Protein AF-A0A2W5B4W7-F1 (afdb_monomer)

pLDDT: mean 87.84, std 12.19, range [43.84, 98.19]

Structure (mmCIF, N/CA/C/O backbone):
data_AF-A0A2W5B4W7-F1
#
_entry.id   AF-A0A2W5B4W7-F1
#
loop_
_atom_site.group_PDB
_atom_site.id
_atom_site.type_symbol
_atom_site.label_atom_id
_atom_site.label_alt_id
_atom_site.label_comp_id
_atom_site.label_asym_id
_atom_site.label_entity_id
_atom_site.label_seq_id
_atom_site.pdbx_PDB_ins_code
_atom_site.Cartn_x
_atom_site.Cartn_y
_atom_site.Cartn_z
_atom_site.occupancy
_atom_site.B_iso_or_equiv
_atom_site.auth_seq_id
_atom_site.auth_comp_id
_atom_site.auth_asym_id
_atom_site.auth_atom_id
_atom_site.pdbx_PDB_model_num
ATOM 1 N N . MET A 1 1 ? 15.590 8.931 -1.179 1.00 51.84 1 MET A N 1
ATOM 2 C CA . MET A 1 1 ? 14.813 7.724 -1.519 1.00 51.84 1 MET A CA 1
ATOM 3 C C . MET A 1 1 ? 14.895 6.826 -0.304 1.00 51.84 1 MET A C 1
ATOM 5 O O . MET A 1 1 ? 16.018 6.650 0.158 1.00 51.84 1 MET A O 1
ATOM 9 N N . PRO A 1 2 ? 13.775 6.338 0.252 1.00 62.00 2 PRO A N 1
ATOM 10 C CA . PRO A 1 2 ? 13.823 5.412 1.377 1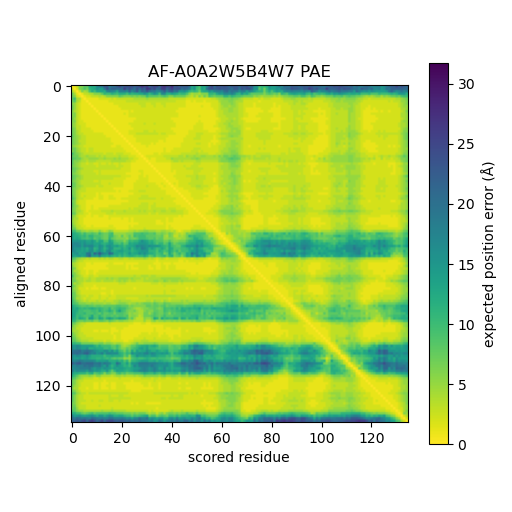.00 62.00 2 PRO A CA 1
ATOM 11 C C . PRO A 1 2 ? 14.744 4.245 1.004 1.00 62.00 2 PRO A C 1
ATOM 13 O O . PRO A 1 2 ? 14.653 3.715 -0.107 1.00 62.00 2 PRO A O 1
ATOM 16 N N . GLU A 1 3 ? 15.708 3.923 1.864 1.00 75.81 3 GLU A N 1
ATOM 17 C CA . GLU A 1 3 ? 16.672 2.860 1.572 1.00 75.81 3 GLU A CA 1
ATOM 18 C C . GLU A 1 3 ? 15.925 1.513 1.481 1.00 75.81 3 GLU A C 1
ATOM 20 O O . GLU A 1 3 ? 14.807 1.385 1.987 1.00 75.81 3 GLU A O 1
ATOM 25 N N . GLY A 1 4 ? 16.508 0.490 0.841 1.00 76.50 4 GLY A N 1
ATOM 26 C CA . GLY A 1 4 ? 15.826 -0.803 0.638 1.00 76.50 4 GLY A CA 1
ATOM 27 C C . GLY A 1 4 ? 15.258 -1.393 1.938 1.00 76.50 4 GLY A C 1
ATOM 28 O O . GLY A 1 4 ? 14.129 -1.877 1.964 1.00 76.50 4 GLY A O 1
ATOM 29 N N . HIS A 1 5 ? 15.968 -1.221 3.059 1.00 87.31 5 HIS A N 1
ATOM 30 C CA . HIS A 1 5 ? 15.510 -1.651 4.385 1.00 87.31 5 HIS A CA 1
ATOM 31 C C . HIS A 1 5 ? 14.145 -1.062 4.810 1.00 87.31 5 HIS A C 1
ATOM 33 O O . HIS A 1 5 ? 13.400 -1.714 5.538 1.00 87.31 5 HIS A O 1
ATOM 39 N N . VAL A 1 6 ? 13.769 0.131 4.327 1.00 91.94 6 VAL A N 1
ATOM 40 C CA . VAL A 1 6 ? 12.495 0.785 4.638 1.00 91.94 6 VAL A CA 1
ATOM 41 C C . VAL A 1 6 ? 11.374 0.034 3.947 1.00 91.94 6 VAL A C 1
ATOM 43 O O . VAL A 1 6 ? 10.352 -0.226 4.569 1.00 91.94 6 VAL A O 1
ATOM 46 N N . ILE A 1 7 ? 11.572 -0.346 2.684 1.00 95.50 7 ILE A N 1
ATOM 47 C CA . ILE A 1 7 ? 10.576 -1.083 1.905 1.00 95.50 7 ILE A CA 1
ATOM 48 C C . ILE A 1 7 ? 10.350 -2.473 2.503 1.00 95.50 7 ILE A C 1
ATOM 50 O O . ILE A 1 7 ? 9.206 -2.872 2.698 1.00 95.50 7 ILE A O 1
ATOM 54 N N . HIS A 1 8 ? 11.421 -3.168 2.892 1.00 96.12 8 HIS A N 1
ATOM 55 C CA . HIS A 1 8 ? 11.311 -4.451 3.592 1.00 96.12 8 HIS A CA 1
ATOM 56 C C . HIS A 1 8 ? 10.595 -4.322 4.944 1.00 96.12 8 HIS A C 1
ATOM 58 O O . HIS A 1 8 ? 9.733 -5.141 5.262 1.00 96.12 8 HIS A O 1
ATOM 64 N N . ARG A 1 9 ? 10.890 -3.271 5.722 1.00 96.00 9 ARG A N 1
ATOM 65 C CA . ARG A 1 9 ? 10.181 -2.994 6.979 1.00 96.00 9 ARG A CA 1
ATOM 66 C C . ARG A 1 9 ? 8.700 -2.694 6.744 1.00 96.00 9 ARG A C 1
ATOM 68 O O . ARG A 1 9 ? 7.870 -3.210 7.482 1.00 96.00 9 ARG A O 1
ATOM 75 N N . LEU A 1 10 ? 8.371 -1.903 5.723 1.00 97.38 10 LEU A N 1
ATOM 76 C CA . LEU A 1 10 ? 6.986 -1.610 5.349 1.00 97.38 10 LEU A CA 1
ATOM 77 C C . LEU A 1 10 ? 6.242 -2.884 4.948 1.00 97.38 10 LEU A C 1
ATOM 79 O O . LEU A 1 10 ? 5.149 -3.113 5.448 1.00 97.38 10 LEU A O 1
ATOM 83 N N . ALA A 1 11 ? 6.842 -3.748 4.125 1.00 98.19 11 ALA A N 1
ATOM 84 C CA . ALA A 1 11 ? 6.242 -5.033 3.771 1.00 98.19 11 ALA A CA 1
ATOM 85 C C . ALA A 1 11 ? 5.959 -5.890 5.017 1.00 98.19 11 ALA A C 1
ATOM 87 O O . ALA A 1 11 ? 4.865 -6.427 5.166 1.00 98.19 11 ALA A O 1
ATOM 88 N N . ALA A 1 12 ? 6.907 -5.978 5.957 1.00 98.00 12 ALA A N 1
ATOM 89 C CA . ALA A 1 12 ? 6.704 -6.708 7.209 1.00 98.00 12 ALA A CA 1
ATOM 90 C C . ALA A 1 12 ? 5.564 -6.114 8.057 1.00 98.00 12 ALA A C 1
ATOM 92 O O . ALA A 1 12 ? 4.704 -6.857 8.524 1.00 98.00 12 ALA A O 1
ATOM 93 N N . GLN A 1 13 ? 5.520 -4.787 8.210 1.00 97.62 13 GLN A N 1
ATOM 94 C CA . GLN A 1 13 ? 4.459 -4.101 8.954 1.00 97.62 13 GLN A CA 1
ATOM 95 C C . GLN A 1 13 ? 3.087 -4.296 8.306 1.00 97.62 13 GLN A C 1
ATOM 97 O O . GLN A 1 13 ? 2.121 -4.583 9.005 1.00 97.62 13 GLN A O 1
ATOM 102 N N . LEU A 1 14 ? 2.999 -4.192 6.979 1.00 98.06 14 LEU A N 1
ATOM 103 C CA . LEU A 1 14 ? 1.752 -4.410 6.252 1.00 98.06 14 LEU A CA 1
ATOM 104 C C . LEU A 1 14 ? 1.266 -5.852 6.392 1.00 98.06 14 LEU A C 1
ATOM 106 O O . LEU A 1 14 ? 0.083 -6.065 6.627 1.00 98.06 14 LEU A O 1
ATOM 110 N N . ASN A 1 15 ? 2.166 -6.837 6.338 1.00 97.75 15 ASN A N 1
ATOM 111 C CA . ASN A 1 15 ? 1.793 -8.226 6.601 1.00 97.75 15 ASN A CA 1
ATOM 112 C C . ASN A 1 15 ? 1.241 -8.406 8.018 1.00 97.75 15 ASN A C 1
ATOM 114 O O . ASN A 1 15 ? 0.183 -8.995 8.191 1.00 97.75 15 ASN A O 1
ATOM 118 N N . GLN A 1 16 ? 1.917 -7.862 9.033 1.00 96.31 16 GLN A N 1
ATOM 119 C CA . GLN A 1 16 ? 1.449 -7.962 10.418 1.00 96.31 16 GLN A CA 1
ATOM 120 C C . GLN A 1 16 ? 0.093 -7.281 10.640 1.00 96.31 16 GLN A C 1
ATOM 122 O O . GLN A 1 16 ? -0.695 -7.726 11.473 1.00 96.31 16 GLN A O 1
ATOM 127 N N . LEU A 1 17 ? -0.161 -6.179 9.934 1.00 94.81 17 LEU A N 1
ATOM 128 C CA . LEU A 1 17 ? -1.303 -5.310 10.189 1.00 94.81 17 LEU A CA 1
ATOM 129 C C . LEU A 1 17 ? -2.453 -5.473 9.204 1.00 94.81 17 LEU A C 1
ATOM 131 O O . LEU A 1 17 ? -3.526 -4.962 9.499 1.00 94.81 17 LEU A O 1
ATOM 135 N N . PHE A 1 18 ? -2.295 -6.148 8.077 1.00 94.69 18 PHE A N 1
ATOM 136 C CA . PHE A 1 18 ? -3.354 -6.215 7.070 1.00 94.69 18 PHE A CA 1
ATOM 137 C C . PHE A 1 18 ? -3.477 -7.575 6.385 1.00 94.69 18 PHE A C 1
ATOM 139 O O . PHE A 1 18 ? -4.548 -7.849 5.852 1.00 94.69 18 PHE A O 1
ATOM 146 N N . ALA A 1 19 ? -2.448 -8.435 6.402 1.00 93.94 19 ALA A N 1
ATOM 147 C CA . ALA A 1 19 ? -2.551 -9.723 5.718 1.00 93.94 19 ALA A CA 1
ATOM 148 C C . ALA A 1 19 ? -3.640 -10.607 6.348 1.00 93.94 19 ALA A C 1
ATOM 150 O O . ALA A 1 19 ? -3.785 -10.654 7.571 1.00 93.94 19 ALA A O 1
ATOM 151 N N . GLY A 1 20 ? -4.408 -11.298 5.506 1.00 90.75 20 GLY A N 1
ATOM 152 C CA . GLY A 1 20 ? -5.540 -12.127 5.918 1.00 90.75 20 GLY A CA 1
ATOM 153 C C . GLY A 1 20 ? -6.816 -11.347 6.258 1.00 90.75 20 GLY A C 1
ATOM 154 O O . GLY A 1 20 ? -7.780 -11.944 6.735 1.00 90.75 20 GLY A O 1
ATOM 155 N N . HIS A 1 21 ? -6.847 -10.028 6.039 1.00 90.81 21 HIS A N 1
ATOM 156 C CA . HIS A 1 21 ? -8.019 -9.187 6.288 1.00 90.81 21 HIS A CA 1
ATOM 157 C C . HIS A 1 21 ? -8.549 -8.553 5.000 1.00 90.81 21 HIS A C 1
ATOM 159 O O . HIS A 1 21 ? -7.766 -8.144 4.142 1.00 90.81 21 HIS A O 1
ATOM 165 N N . ALA A 1 22 ? -9.878 -8.438 4.900 1.00 91.44 22 ALA A N 1
ATOM 166 C CA . ALA A 1 22 ? -10.537 -7.640 3.871 1.00 91.44 22 ALA A CA 1
ATOM 167 C C . ALA A 1 22 ? -10.249 -6.152 4.104 1.00 91.44 22 ALA A C 1
ATOM 169 O O . ALA A 1 22 ? -10.311 -5.668 5.243 1.00 91.44 22 ALA A O 1
ATOM 170 N N . LEU A 1 23 ? -9.914 -5.427 3.037 1.00 93.06 23 LEU A N 1
ATOM 171 C CA . LEU A 1 23 ? -9.540 -4.018 3.122 1.00 93.06 23 LEU A CA 1
ATOM 172 C C . LEU A 1 23 ? -10.511 -3.120 2.358 1.00 93.06 23 LEU A C 1
ATOM 174 O O . LEU A 1 23 ? -10.965 -3.433 1.257 1.00 93.06 23 LEU A O 1
ATOM 178 N N . ARG A 1 24 ? -10.750 -1.929 2.908 1.00 93.38 24 ARG A N 1
ATOM 179 C CA . ARG A 1 24 ? -11.157 -0.785 2.098 1.00 93.38 24 ARG A CA 1
ATOM 180 C C . ARG A 1 24 ? -9.927 -0.277 1.365 1.00 93.38 24 ARG A C 1
ATOM 182 O O . ARG A 1 24 ? -8.903 -0.006 1.994 1.00 93.38 24 ARG A O 1
ATOM 189 N N . VAL A 1 25 ? -10.052 -0.085 0.058 1.00 95.06 25 VAL A N 1
ATOM 190 C CA . VAL A 1 25 ? -8.995 0.477 -0.781 1.00 95.06 25 VAL A CA 1
ATOM 191 C C . VAL A 1 25 ? -9.546 1.722 -1.458 1.00 95.06 25 VAL A C 1
ATOM 193 O O . VAL A 1 25 ? -10.586 1.690 -2.104 1.00 95.06 25 VAL A O 1
ATOM 196 N N . SER A 1 26 ? -8.886 2.865 -1.295 1.00 95.31 26 SER A N 1
ATOM 197 C CA . SER A 1 26 ? -9.358 4.113 -1.908 1.00 95.31 26 SER A CA 1
ATOM 198 C C . SER A 1 26 ? -8.215 5.000 -2.386 1.00 95.31 26 SER A C 1
ATOM 200 O O . SER A 1 26 ? -7.074 4.883 -1.939 1.00 95.31 26 SER A O 1
ATOM 202 N N . SER A 1 27 ? -8.524 5.922 -3.300 1.00 96.44 27 SER A N 1
ATOM 203 C CA . SER A 1 27 ? -7.596 6.953 -3.767 1.00 96.44 27 SER A CA 1
ATOM 204 C C . SER A 1 27 ? -8.220 8.338 -3.586 1.00 96.44 27 SER A C 1
ATOM 206 O O . SER A 1 27 ? -8.847 8.848 -4.514 1.00 96.44 27 SER A O 1
ATOM 208 N N . PRO A 1 28 ? -8.064 8.981 -2.413 1.00 94.50 28 PRO A N 1
ATOM 209 C CA . PRO A 1 28 ? -8.655 10.299 -2.155 1.00 94.50 28 PRO A CA 1
ATOM 210 C C . PRO A 1 28 ? -8.206 11.392 -3.139 1.00 94.50 28 PRO A C 1
ATOM 212 O O . PRO A 1 28 ? -8.966 12.301 -3.455 1.00 94.50 28 PRO A O 1
ATOM 215 N N . GLN A 1 29 ? -6.980 11.305 -3.668 1.00 94.56 29 GLN A N 1
ATOM 216 C CA . GLN A 1 29 ? -6.489 12.203 -4.722 1.00 94.56 29 GLN A CA 1
ATOM 217 C C . GLN A 1 29 ? -7.101 11.906 -6.109 1.00 94.56 29 GLN A C 1
ATOM 219 O O . GLN A 1 29 ? -6.913 12.686 -7.041 1.00 94.56 29 GLN A O 1
ATOM 224 N N . GLY A 1 30 ? -7.774 10.769 -6.286 1.00 93.62 30 GLY A N 1
ATOM 225 C CA . GLY A 1 30 ? -8.444 10.375 -7.527 1.00 93.62 30 GLY A CA 1
ATOM 226 C C . GLY A 1 30 ? -7.550 9.706 -8.577 1.00 93.62 30 GLY A C 1
ATOM 227 O O . GLY A 1 30 ? -8.052 9.182 -9.560 1.00 93.62 30 GLY A O 1
ATOM 228 N N . ARG A 1 31 ? -6.224 9.690 -8.394 1.00 94.56 31 ARG A N 1
ATOM 229 C CA . ARG A 1 31 ? -5.261 9.208 -9.410 1.00 94.56 31 ARG A CA 1
ATOM 230 C C . ARG A 1 31 ? -5.083 7.684 -9.478 1.00 94.56 31 ARG A C 1
ATOM 232 O O . ARG A 1 31 ? -4.231 7.228 -10.231 1.00 94.56 31 ARG A O 1
ATOM 239 N N . PHE A 1 32 ? -5.787 6.948 -8.630 1.00 96.62 32 PHE A N 1
ATOM 240 C CA . PHE A 1 32 ? -5.805 5.484 -8.569 1.00 96.62 32 PHE A CA 1
ATOM 241 C C . PHE A 1 32 ? -7.203 5.006 -8.123 1.00 96.62 32 PHE A C 1
ATOM 243 O O . PHE A 1 32 ? -7.338 4.074 -7.338 1.00 96.62 32 PHE A O 1
ATOM 250 N N . ALA A 1 33 ? -8.247 5.784 -8.439 1.00 95.38 33 ALA A N 1
ATOM 251 C CA . ALA A 1 33 ? -9.576 5.597 -7.854 1.00 95.38 33 ALA A CA 1
ATOM 252 C C . ALA A 1 33 ? -10.339 4.424 -8.473 1.00 95.38 33 ALA A C 1
ATOM 254 O O . ALA A 1 33 ? -11.072 3.749 -7.757 1.00 95.38 33 ALA A O 1
ATOM 255 N N . GLU A 1 34 ? -10.154 4.185 -9.770 1.00 94.50 34 GLU A N 1
ATOM 256 C CA . GLU A 1 34 ? -10.783 3.075 -10.487 1.00 94.50 34 GLU A CA 1
ATOM 257 C C . GLU A 1 34 ? -10.225 1.738 -9.991 1.00 94.50 34 GLU A C 1
ATOM 259 O O . GLU A 1 34 ? -10.972 0.876 -9.531 1.00 94.50 34 GLU A O 1
ATOM 264 N N . GLU A 1 35 ? -8.899 1.625 -9.956 1.00 94.88 35 GLU A N 1
ATOM 265 C CA . GLU A 1 35 ? -8.183 0.443 -9.484 1.00 94.88 35 GLU A CA 1
ATOM 266 C C . GLU A 1 35 ? -8.450 0.179 -7.998 1.00 94.88 35 GLU A C 1
ATOM 268 O O . GLU A 1 35 ? -8.681 -0.955 -7.590 1.00 94.88 35 GLU A O 1
ATOM 273 N N . ALA A 1 36 ? -8.470 1.232 -7.174 1.00 94.75 36 ALA A N 1
ATOM 274 C CA . ALA A 1 36 ? -8.826 1.110 -5.764 1.00 94.75 36 ALA A CA 1
ATOM 275 C C . ALA A 1 36 ? -10.280 0.654 -5.559 1.00 94.75 36 ALA A C 1
ATOM 277 O O . ALA A 1 36 ? -10.560 -0.119 -4.642 1.00 94.75 36 ALA A O 1
ATOM 278 N N . GLY A 1 37 ? -11.201 1.114 -6.410 1.00 92.56 37 GLY A N 1
ATOM 279 C CA . GLY A 1 37 ? -12.598 0.688 -6.388 1.00 92.56 37 GLY A CA 1
ATOM 280 C C . GLY A 1 37 ? -12.748 -0.808 -6.655 1.00 92.56 37 GLY A C 1
ATOM 281 O O . GLY A 1 37 ? -13.506 -1.466 -5.948 1.00 92.56 37 GLY A O 1
ATOM 282 N N . ALA A 1 38 ? -11.980 -1.347 -7.606 1.00 91.31 38 ALA A N 1
ATOM 283 C CA . ALA A 1 38 ? -11.977 -2.774 -7.932 1.00 91.31 38 ALA A CA 1
ATOM 284 C C . ALA A 1 38 ? -11.439 -3.664 -6.795 1.00 91.31 38 ALA A C 1
ATOM 286 O O . ALA A 1 38 ? -11.846 -4.814 -6.688 1.00 91.31 38 ALA A O 1
ATOM 287 N N . LEU A 1 39 ? -10.559 -3.128 -5.943 1.00 92.25 39 LEU A N 1
ATOM 288 C CA . LEU A 1 39 ? -9.915 -3.857 -4.843 1.00 92.25 39 LEU A CA 1
ATOM 289 C C . LEU A 1 39 ? -10.632 -3.750 -3.493 1.00 92.25 39 LEU A C 1
ATOM 291 O O . LEU A 1 39 ? -10.250 -4.416 -2.532 1.00 92.25 39 LEU A O 1
ATOM 295 N N . THR A 1 40 ? -11.628 -2.873 -3.357 1.00 92.31 40 THR A N 1
ATOM 296 C CA . THR A 1 40 ? -12.352 -2.749 -2.086 1.00 92.31 40 THR A CA 1
ATOM 297 C C . THR A 1 40 ? -13.120 -4.034 -1.785 1.00 92.31 40 THR A C 1
ATOM 299 O O . THR A 1 40 ? -13.946 -4.465 -2.584 1.00 92.31 40 THR A O 1
ATOM 302 N N . GLY A 1 41 ? -12.890 -4.607 -0.601 1.00 89.94 41 GLY A N 1
ATOM 303 C CA . GLY A 1 41 ? -13.464 -5.893 -0.194 1.00 89.94 41 GLY A CA 1
ATOM 304 C C . GLY A 1 41 ? -12.541 -7.086 -0.430 1.00 89.94 41 GLY A C 1
ATOM 305 O O . GLY A 1 41 ? -12.756 -8.130 0.187 1.00 89.94 41 GLY A O 1
ATOM 306 N N . ASP A 1 42 ? -11.491 -6.933 -1.241 1.00 91.75 42 ASP A N 1
ATOM 307 C CA . ASP A 1 42 ? -10.486 -7.977 -1.406 1.00 91.75 42 ASP A CA 1
ATOM 308 C C . ASP A 1 42 ? -9.607 -8.094 -0.156 1.00 91.75 42 ASP A C 1
ATOM 310 O O . ASP A 1 42 ? -9.400 -7.144 0.615 1.00 91.75 42 ASP A O 1
ATOM 314 N N . MET A 1 43 ? -9.086 -9.299 0.051 1.00 91.69 43 MET A N 1
ATOM 315 C CA . MET A 1 43 ? -8.186 -9.614 1.147 1.00 91.69 43 MET A CA 1
ATOM 316 C C . MET A 1 43 ? -6.753 -9.313 0.730 1.00 91.69 43 MET A C 1
ATOM 318 O O . MET A 1 43 ? -6.326 -9.708 -0.352 1.00 91.69 43 MET A O 1
ATOM 322 N N . LEU A 1 44 ? -5.979 -8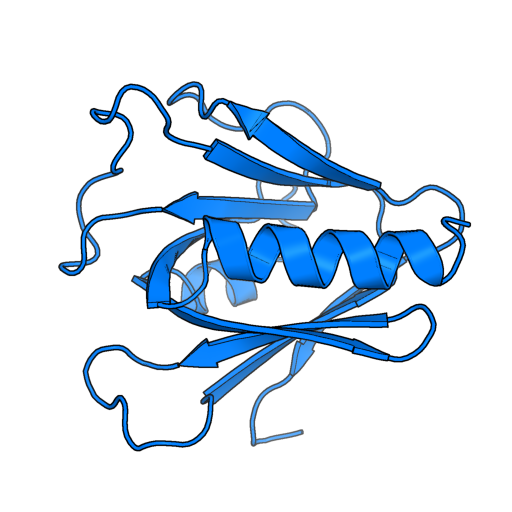.655 1.594 1.00 94.00 44 LEU A N 1
ATOM 323 C CA . LEU A 1 44 ? -4.535 -8.617 1.384 1.00 94.00 44 LEU A CA 1
ATOM 324 C C . LEU A 1 44 ? -3.960 -9.999 1.712 1.00 94.00 44 LEU A C 1
ATOM 326 O O . LEU A 1 44 ? -3.955 -10.403 2.873 1.00 94.00 44 LEU A O 1
ATOM 330 N N . ASP A 1 45 ? -3.424 -10.699 0.720 1.00 93.31 45 ASP A N 1
ATOM 331 C CA . ASP A 1 45 ? -2.779 -11.997 0.927 1.00 93.31 45 ASP A CA 1
ATOM 332 C C . ASP A 1 45 ? -1.381 -11.805 1.511 1.00 93.31 45 ASP A C 1
ATOM 334 O O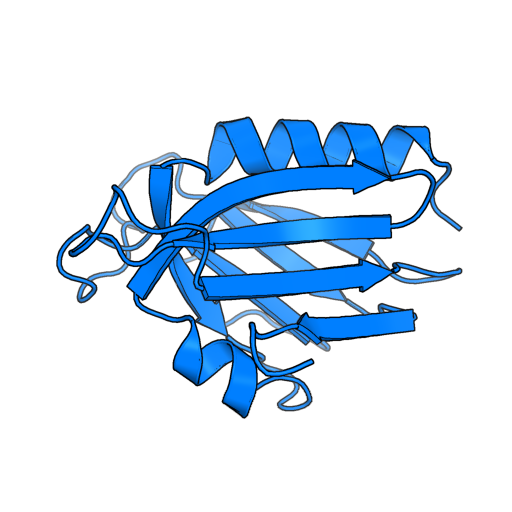 . ASP A 1 45 ? -0.987 -12.445 2.490 1.00 93.31 45 ASP A O 1
ATOM 338 N N . ARG A 1 46 ? -0.604 -10.912 0.885 1.00 94.69 46 ARG A N 1
ATOM 339 C CA . ARG A 1 46 ? 0.789 -10.667 1.254 1.00 94.69 46 ARG A CA 1
ATOM 340 C C . ARG A 1 46 ? 1.296 -9.325 0.741 1.00 94.69 46 ARG A C 1
ATOM 342 O O . ARG A 1 46 ? 0.988 -8.906 -0.370 1.00 94.69 46 ARG A O 1
ATOM 349 N N . ALA A 1 47 ? 2.167 -8.702 1.525 1.00 97.94 47 ALA A N 1
ATOM 350 C CA . ALA A 1 47 ? 3.042 -7.620 1.100 1.00 97.94 47 ALA A CA 1
ATOM 351 C C . ALA A 1 47 ? 4.484 -8.125 0.924 1.00 97.94 47 ALA A C 1
ATOM 353 O O . ALA A 1 47 ? 5.047 -8.760 1.821 1.00 97.94 47 ALA A O 1
ATOM 354 N N . GLU A 1 48 ? 5.116 -7.816 -0.203 1.00 97.44 48 GLU A N 1
ATOM 355 C CA . GLU A 1 48 ? 6.472 -8.261 -0.528 1.00 97.44 48 GLU A CA 1
ATOM 356 C C . GLU A 1 48 ? 7.359 -7.103 -0.973 1.00 97.44 48 GLU A C 1
ATOM 358 O O . GLU A 1 48 ? 6.935 -6.186 -1.674 1.00 97.44 48 GLU A O 1
ATOM 363 N N . ALA A 1 49 ? 8.623 -7.159 -0.566 1.00 97.38 49 ALA A N 1
ATOM 364 C CA . ALA A 1 49 ? 9.633 -6.179 -0.924 1.00 97.38 49 ALA A CA 1
ATOM 365 C C . ALA A 1 49 ? 10.685 -6.819 -1.828 1.00 97.38 49 ALA A C 1
ATOM 367 O O . ALA A 1 49 ? 11.315 -7.807 -1.450 1.00 97.38 49 ALA A O 1
ATOM 368 N N . TRP A 1 50 ? 10.912 -6.206 -2.987 1.00 96.06 50 TRP A N 1
ATOM 369 C CA . TRP A 1 50 ? 11.965 -6.587 -3.923 1.00 96.06 50 TRP A CA 1
ATOM 370 C C . TRP A 1 50 ? 12.836 -5.366 -4.213 1.00 96.06 50 TRP A C 1
ATOM 372 O O . TRP A 1 50 ? 12.497 -4.488 -5.013 1.00 96.06 50 TRP A O 1
ATOM 382 N N . GLY A 1 51 ? 13.960 -5.269 -3.502 1.00 93.88 51 GLY A N 1
ATOM 383 C CA . GLY A 1 51 ? 14.849 -4.113 -3.570 1.00 93.88 51 GLY A CA 1
ATOM 384 C C . GLY A 1 51 ? 14.154 -2.839 -3.086 1.00 93.88 51 GLY A C 1
ATOM 385 O O . GLY A 1 51 ? 13.981 -2.632 -1.889 1.00 93.88 51 GLY A O 1
ATOM 386 N N . LYS A 1 52 ? 13.780 -1.959 -4.021 1.00 93.75 52 LYS A N 1
ATOM 387 C CA . LYS A 1 52 ? 13.114 -0.674 -3.726 1.00 93.75 52 LYS A CA 1
ATOM 388 C C . LYS A 1 52 ? 11.629 -0.657 -4.098 1.00 93.75 52 LYS A C 1
ATOM 390 O O . LYS A 1 52 ? 11.002 0.402 -4.081 1.00 93.75 52 LYS A O 1
ATOM 395 N N . HIS A 1 53 ? 11.090 -1.815 -4.457 1.00 96.25 53 HIS A N 1
ATOM 396 C CA . HIS A 1 53 ? 9.711 -1.989 -4.880 1.00 96.25 53 HIS A CA 1
ATOM 397 C C . HIS A 1 53 ? 8.927 -2.743 -3.816 1.00 96.25 53 HIS A C 1
ATOM 399 O O . HIS A 1 53 ? 9.425 -3.712 -3.243 1.00 96.25 53 HIS A O 1
ATOM 405 N N . LEU A 1 54 ? 7.710 -2.275 -3.569 1.00 98.00 54 LEU A N 1
ATOM 406 C CA . LEU A 1 54 ? 6.738 -2.892 -2.682 1.00 98.00 54 LEU A CA 1
ATOM 407 C C . LEU A 1 54 ? 5.591 -3.434 -3.535 1.00 98.00 54 LEU A C 1
ATOM 409 O O . LEU A 1 54 ? 5.088 -2.723 -4.404 1.00 98.00 54 LEU A O 1
ATOM 413 N N . PHE A 1 55 ? 5.187 -4.668 -3.279 1.00 97.75 55 PHE A N 1
ATOM 414 C CA . PHE A 1 55 ? 4.087 -5.343 -3.953 1.00 97.75 55 PHE A CA 1
ATOM 415 C C . PHE A 1 55 ? 3.054 -5.752 -2.915 1.00 97.75 55 PHE A C 1
ATOM 417 O O . PHE A 1 55 ? 3.427 -6.294 -1.876 1.00 97.75 55 PHE A O 1
ATOM 424 N N . LEU A 1 56 ? 1.783 -5.469 -3.179 1.00 97.75 56 LEU A N 1
ATOM 425 C CA . LEU A 1 56 ? 0.658 -5.860 -2.335 1.00 97.75 56 LEU A CA 1
ATOM 426 C C . LEU A 1 56 ? -0.238 -6.783 -3.151 1.00 97.75 56 LEU A C 1
ATOM 428 O O . LEU A 1 56 ? -0.878 -6.320 -4.091 1.00 97.75 56 LEU A O 1
ATOM 432 N N . SER A 1 57 ? -0.245 -8.066 -2.819 1.00 95.25 57 SER A N 1
ATOM 433 C CA . SER A 1 57 ? -1.047 -9.077 -3.503 1.00 95.25 57 SER A CA 1
ATOM 434 C C . SER A 1 57 ? -2.411 -9.185 -2.836 1.00 95.25 57 SER A C 1
ATOM 436 O O . SER A 1 57 ? -2.483 -9.377 -1.620 1.00 95.25 57 SER A O 1
ATOM 438 N N . PHE A 1 58 ? -3.466 -9.064 -3.632 1.00 92.56 58 PHE A N 1
ATOM 439 C CA . PHE A 1 58 ? -4.852 -9.139 -3.197 1.00 92.56 58 PHE A CA 1
ATOM 440 C C . PHE A 1 58 ? -5.522 -10.396 -3.752 1.00 92.56 58 PHE A C 1
ATOM 442 O O . PHE A 1 58 ? -5.439 -10.686 -4.950 1.00 92.56 58 PHE A O 1
ATOM 449 N N . GLY A 1 59 ? -6.183 -11.124 -2.861 1.00 87.94 59 GLY A N 1
ATOM 450 C CA . GLY A 1 59 ? -6.939 -12.330 -3.154 1.00 87.94 59 GLY A CA 1
ATOM 451 C C . GLY A 1 59 ? -8.422 -12.138 -2.857 1.00 87.94 59 GLY A C 1
ATOM 452 O O . GLY A 1 59 ? -8.812 -11.398 -1.948 1.00 87.94 59 GLY A O 1
ATOM 453 N N . ASN A 1 60 ? -9.270 -12.834 -3.613 1.00 78.81 60 ASN A N 1
ATOM 454 C CA . ASN A 1 60 ? -10.704 -12.813 -3.363 1.00 78.81 60 ASN A CA 1
ATOM 455 C C . ASN A 1 60 ? -11.037 -13.699 -2.145 1.00 78.81 60 ASN A C 1
ATOM 457 O O . ASN A 1 60 ? -10.820 -14.915 -2.205 1.00 78.81 60 ASN A O 1
ATOM 461 N N . PRO A 1 61 ? -11.644 -13.162 -1.068 1.00 71.75 61 PRO A N 1
ATOM 462 C CA . PRO A 1 61 ? -11.958 -13.945 0.130 1.00 71.75 61 PRO A CA 1
ATOM 463 C C . PRO A 1 61 ? -12.945 -15.094 -0.134 1.00 71.75 61 PRO A C 1
ATOM 465 O O . PRO A 1 61 ? -12.962 -16.081 0.600 1.00 71.75 61 PRO A O 1
ATOM 468 N N . ARG A 1 62 ? -13.761 -15.005 -1.193 1.00 74.81 62 ARG A N 1
ATOM 469 C CA . ARG A 1 62 ? -14.699 -16.063 -1.604 1.00 74.81 62 ARG A CA 1
ATOM 470 C C . ARG A 1 62 ? -14.020 -17.187 -2.388 1.00 74.81 62 ARG A C 1
ATOM 472 O O . ARG A 1 62 ? -14.639 -18.229 -2.593 1.00 74.81 62 ARG A O 1
ATOM 479 N N . ASN A 1 63 ? -12.773 -17.000 -2.825 1.00 71.69 63 ASN A N 1
ATOM 480 C CA . ASN A 1 63 ? -11.982 -18.018 -3.511 1.00 71.69 63 ASN A CA 1
ATOM 481 C C . ASN A 1 63 ? -10.515 -18.034 -3.025 1.00 71.69 63 ASN A C 1
ATOM 483 O O . ASN A 1 63 ? -9.600 -17.737 -3.792 1.00 71.69 63 ASN A O 1
ATOM 487 N N . PRO A 1 64 ? -10.268 -18.439 -1.767 1.00 64.69 64 PRO A N 1
ATOM 488 C CA . PRO A 1 64 ? -8.951 -18.332 -1.132 1.00 64.69 64 PRO A CA 1
ATOM 489 C C . PRO A 1 64 ? -7.897 -19.308 -1.685 1.00 64.69 64 PRO A C 1
ATOM 491 O O . PRO A 1 64 ? -6.736 -19.244 -1.300 1.00 64.69 64 PRO A O 1
ATOM 494 N N . HIS A 1 65 ? -8.291 -20.244 -2.557 1.00 63.59 65 HIS A N 1
ATOM 495 C CA . HIS A 1 65 ? -7.377 -21.207 -3.186 1.00 63.59 65 HIS A CA 1
ATOM 496 C C . HIS A 1 65 ? -6.902 -20.749 -4.572 1.00 63.59 65 HIS A C 1
ATOM 498 O O . HIS A 1 65 ? -6.081 -21.430 -5.193 1.00 63.59 65 HIS A O 1
ATOM 504 N N . ARG A 1 66 ? -7.424 -19.627 -5.084 1.00 66.75 66 ARG A N 1
ATOM 505 C CA . ARG A 1 66 ? -6.954 -19.028 -6.331 1.00 66.75 66 ARG A CA 1
ATOM 506 C C . ARG A 1 66 ? -5.701 -18.198 -6.053 1.00 66.75 66 ARG A C 1
ATOM 508 O O . ARG A 1 66 ? -5.529 -17.650 -4.970 1.00 66.75 66 ARG A O 1
ATOM 515 N N . ARG A 1 67 ? -4.804 -18.140 -7.038 1.00 64.62 67 ARG A N 1
ATOM 516 C CA . ARG A 1 67 ? -3.676 -17.201 -7.030 1.00 64.62 67 ARG A CA 1
ATOM 517 C C . ARG A 1 67 ? -4.219 -15.770 -6.888 1.00 64.62 67 ARG A C 1
ATOM 519 O O . ARG A 1 67 ? -5.301 -15.515 -7.397 1.00 64.62 67 ARG A O 1
ATOM 526 N N . ALA A 1 68 ? -3.479 -14.885 -6.213 1.00 66.81 68 ALA A N 1
ATOM 527 C CA . ALA A 1 68 ? -3.848 -13.475 -6.083 1.00 66.81 68 ALA A CA 1
ATOM 528 C C . ALA A 1 68 ? -4.191 -12.881 -7.458 1.00 66.81 68 ALA A C 1
ATOM 530 O O . ALA A 1 68 ? -3.371 -12.956 -8.376 1.00 66.81 68 ALA A O 1
ATOM 531 N N . ASP A 1 69 ? -5.393 -12.318 -7.568 1.00 78.94 69 ASP A N 1
ATOM 532 C CA . ASP A 1 69 ? -5.968 -11.843 -8.830 1.00 78.94 69 ASP A CA 1
ATOM 533 C C . ASP A 1 69 ? -5.416 -10.465 -9.215 1.00 78.94 69 ASP A C 1
ATOM 535 O O . ASP A 1 69 ? -5.389 -10.086 -10.387 1.00 78.94 69 ASP A O 1
ATOM 539 N N . HIS A 1 70 ? -4.944 -9.718 -8.215 1.00 89.88 70 HIS A N 1
ATOM 540 C CA . HIS A 1 70 ? -4.518 -8.342 -8.371 1.00 89.88 70 HIS A CA 1
ATOM 541 C C . HIS A 1 70 ? -3.284 -8.037 -7.523 1.00 89.88 70 HIS A C 1
ATOM 543 O O . HIS A 1 70 ? -3.189 -8.436 -6.361 1.00 89.88 70 HIS A O 1
ATOM 549 N N . ILE A 1 71 ? -2.342 -7.273 -8.075 1.00 94.62 71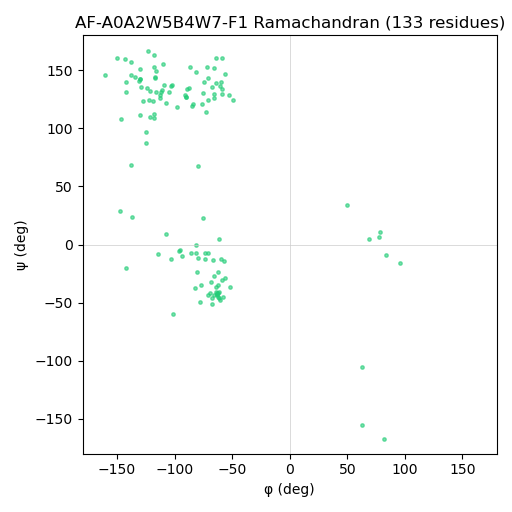 ILE A N 1
ATOM 550 C CA . ILE A 1 71 ? -1.144 -6.836 -7.354 1.00 94.62 71 ILE A CA 1
ATOM 551 C C . ILE A 1 71 ? -0.999 -5.321 -7.468 1.00 94.62 71 ILE A C 1
A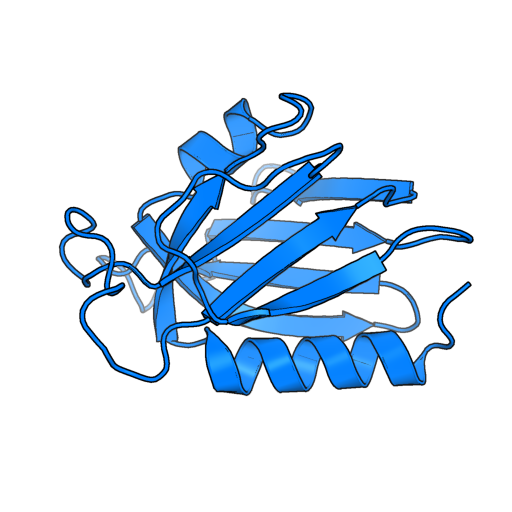TOM 553 O O . ILE A 1 71 ? -0.875 -4.784 -8.565 1.00 94.62 71 ILE A O 1
ATOM 557 N N . ILE A 1 72 ? -0.930 -4.610 -6.341 1.00 97.38 72 ILE A N 1
ATOM 558 C CA . ILE A 1 72 ? -0.510 -3.204 -6.344 1.00 97.38 72 ILE A CA 1
ATOM 559 C C . ILE A 1 72 ? 1.018 -3.141 -6.318 1.00 97.38 72 ILE A C 1
ATOM 561 O O . ILE A 1 72 ? 1.653 -3.575 -5.357 1.00 97.38 72 ILE A O 1
ATOM 565 N N . HIS A 1 73 ? 1.613 -2.520 -7.333 1.00 97.88 73 HIS A N 1
ATOM 566 C CA . HIS A 1 73 ? 3.038 -2.205 -7.399 1.00 97.88 73 HIS A CA 1
ATOM 567 C C . HIS A 1 73 ? 3.312 -0.761 -6.978 1.00 97.88 73 HIS A C 1
ATOM 569 O O . HIS A 1 73 ? 2.869 0.199 -7.616 1.00 97.88 73 HIS A O 1
ATOM 575 N N . ILE A 1 74 ? 4.094 -0.603 -5.911 1.00 98.19 74 ILE A N 1
ATOM 576 C CA . ILE A 1 74 ? 4.463 0.684 -5.328 1.00 98.19 74 ILE A CA 1
ATOM 577 C C . ILE A 1 74 ? 5.972 0.895 -5.447 1.00 98.19 74 ILE A C 1
ATOM 579 O O . ILE A 1 74 ? 6.797 0.067 -5.053 1.00 98.19 74 ILE A O 1
ATOM 583 N N . HIS A 1 75 ? 6.340 2.077 -5.932 1.00 97.00 75 HIS A N 1
ATOM 584 C CA . HIS A 1 75 ? 7.708 2.575 -5.910 1.00 97.00 75 HIS A CA 1
ATOM 585 C C . HIS A 1 75 ? 7.711 3.988 -5.328 1.00 97.00 75 HIS A C 1
ATOM 587 O O . HIS A 1 75 ? 7.197 4.924 -5.944 1.00 97.00 75 HIS A O 1
ATOM 593 N N . LEU A 1 76 ? 8.287 4.153 -4.133 1.00 95.81 76 LEU A N 1
ATOM 594 C CA . LEU A 1 76 ? 8.221 5.423 -3.398 1.00 95.81 76 LEU A CA 1
ATOM 595 C C . LEU A 1 76 ? 9.023 6.545 -4.074 1.00 95.81 76 LEU A C 1
ATOM 597 O O . LEU A 1 76 ? 8.622 7.704 -4.033 1.00 95.81 76 LEU A O 1
ATOM 601 N N . GLY A 1 77 ? 10.129 6.224 -4.747 1.00 93.81 77 GLY A N 1
ATOM 602 C CA . GLY A 1 77 ? 10.997 7.246 -5.334 1.00 93.81 77 GLY A CA 1
ATOM 603 C C . GLY A 1 77 ? 11.622 8.164 -4.276 1.00 93.81 77 GLY A C 1
ATOM 604 O O . GLY A 1 77 ? 11.828 7.779 -3.126 1.00 93.81 77 GLY A O 1
ATOM 605 N N . LEU A 1 78 ? 11.994 9.383 -4.664 1.00 92.00 78 LEU A N 1
ATOM 606 C CA . LEU A 1 78 ? 12.759 10.275 -3.787 1.00 92.00 78 LEU A CA 1
ATOM 607 C C . LEU A 1 78 ? 11.947 10.796 -2.592 1.00 92.00 78 LEU A C 1
ATOM 609 O O . LEU A 1 78 ? 12.495 10.845 -1.491 1.00 92.00 78 LEU A O 1
ATOM 613 N N . ILE A 1 79 ? 10.685 11.162 -2.830 1.00 91.25 79 ILE A N 1
ATOM 614 C CA . ILE A 1 79 ? 9.828 11.893 -1.882 1.00 91.25 79 ILE A CA 1
ATOM 615 C C . ILE A 1 79 ? 8.620 11.090 -1.389 1.00 91.25 79 ILE A C 1
ATOM 617 O O . ILE A 1 79 ? 7.905 11.563 -0.509 1.00 91.25 79 ILE A O 1
ATOM 621 N N . GLY A 1 80 ? 8.356 9.917 -1.969 1.00 95.12 80 GLY A N 1
ATOM 622 C CA . GLY A 1 80 ? 7.172 9.145 -1.626 1.00 95.12 80 GLY A CA 1
ATOM 623 C C . GLY A 1 80 ? 7.262 8.540 -0.233 1.00 95.12 80 GLY A C 1
ATOM 624 O O . GLY A 1 80 ? 8.322 8.085 0.204 1.00 95.12 80 GLY A O 1
ATOM 625 N N . THR A 1 81 ? 6.125 8.503 0.450 1.00 95.88 81 THR A N 1
ATOM 626 C CA . THR A 1 81 ? 5.989 7.942 1.793 1.00 95.88 81 THR A CA 1
ATOM 627 C C . THR A 1 81 ? 4.759 7.052 1.874 1.00 95.88 81 THR A C 1
ATOM 629 O O . THR A 1 81 ? 3.736 7.331 1.253 1.00 95.88 81 THR A O 1
ATOM 632 N N . LEU A 1 82 ? 4.868 5.974 2.646 1.00 97.31 82 LEU A N 1
ATOM 633 C CA . LEU A 1 82 ? 3.741 5.158 3.080 1.00 97.31 82 LEU A CA 1
ATOM 634 C C . LEU A 1 82 ? 3.752 5.172 4.605 1.00 97.31 82 LEU A C 1
ATOM 636 O O . LEU A 1 82 ? 4.686 4.646 5.213 1.00 97.31 82 LEU A O 1
ATOM 640 N N . ALA A 1 83 ? 2.772 5.839 5.202 1.00 95.56 83 ALA A N 1
ATOM 641 C CA . ALA A 1 83 ? 2.648 5.967 6.649 1.00 95.56 83 ALA A CA 1
ATOM 642 C C . ALA A 1 83 ? 1.560 5.023 7.156 1.00 95.56 83 ALA A C 1
ATOM 644 O O . ALA A 1 83 ? 0.506 4.934 6.534 1.00 95.56 83 ALA A O 1
ATOM 645 N N . ILE A 1 84 ? 1.833 4.334 8.261 1.00 95.50 84 ILE A N 1
ATOM 646 C CA . ILE A 1 84 ? 0.850 3.528 8.986 1.00 95.50 84 ILE A CA 1
ATOM 647 C C . ILE A 1 84 ? 0.519 4.282 10.270 1.00 95.50 84 ILE A C 1
ATOM 649 O O . ILE A 1 84 ? 1.419 4.598 11.051 1.00 95.50 84 ILE A O 1
ATOM 653 N N . GLU A 1 85 ? -0.753 4.603 10.454 1.00 92.69 85 GLU A N 1
ATOM 654 C CA . GLU A 1 85 ? -1.237 5.577 11.433 1.00 92.69 85 GLU A CA 1
ATOM 655 C C . GLU A 1 85 ? -2.507 5.030 12.112 1.00 92.69 85 GLU A C 1
ATOM 657 O O . GLU A 1 85 ? -3.166 4.155 11.547 1.00 92.69 85 GLU A O 1
ATOM 662 N N . PRO A 1 86 ? -2.877 5.485 13.321 1.00 91.19 86 PRO A N 1
ATOM 663 C CA . PRO A 1 86 ? -4.161 5.120 13.918 1.00 91.19 86 PRO A CA 1
ATOM 664 C C . PRO A 1 86 ? -5.328 5.543 13.019 1.00 91.19 86 PRO A C 1
ATOM 666 O O . PRO A 1 86 ? -5.357 6.679 12.545 1.00 91.19 86 PRO A O 1
ATOM 669 N N . PHE A 1 87 ? -6.296 4.649 12.814 1.00 89.44 87 PHE A N 1
ATOM 670 C CA . PHE A 1 87 ? -7.469 4.946 12.000 1.00 89.44 87 PHE A CA 1
ATOM 671 C C . PHE A 1 87 ? -8.372 5.934 12.734 1.00 89.44 87 PHE A C 1
ATOM 673 O O . PHE A 1 87 ? -8.794 5.690 13.865 1.00 89.44 87 PHE A O 1
ATOM 680 N N . THR A 1 88 ? -8.675 7.058 12.089 1.00 83.38 88 THR A N 1
ATOM 681 C CA . THR A 1 88 ? -9.462 8.137 12.714 1.00 83.38 88 THR A CA 1
ATOM 682 C C . THR A 1 88 ? -10.955 8.079 12.384 1.00 83.38 88 THR A C 1
ATOM 684 O O . THR A 1 88 ? -11.721 8.893 12.898 1.00 83.38 88 THR A O 1
ATOM 687 N N . GLY A 1 89 ? -11.377 7.160 11.505 1.00 80.88 89 GLY A N 1
ATOM 688 C CA . GLY A 1 89 ? -12.755 7.069 11.002 1.00 80.88 89 GLY A CA 1
ATOM 689 C C . GLY A 1 89 ? -13.172 8.231 10.089 1.00 80.88 89 GLY A C 1
ATOM 690 O O . GLY A 1 89 ? -14.328 8.320 9.686 1.00 80.88 89 GLY A O 1
ATOM 691 N N . SER A 1 90 ? -12.249 9.140 9.766 1.00 79.12 90 SER A N 1
ATOM 692 C CA . SER A 1 90 ? -12.484 10.281 8.880 1.00 79.12 90 SER A CA 1
ATOM 693 C C . SER A 1 90 ? -11.743 10.101 7.559 1.00 79.12 90 SER A C 1
ATOM 695 O O . SER A 1 90 ? -10.738 9.396 7.501 1.00 79.12 90 SER A O 1
ATOM 697 N N . GLN A 1 91 ? -12.222 10.740 6.486 1.00 76.94 91 GLN A N 1
ATOM 698 C CA . GLN A 1 91 ? -11.535 10.641 5.200 1.00 76.94 91 GLN A CA 1
ATOM 699 C C . GLN A 1 91 ? -10.098 11.190 5.293 1.00 76.94 91 GLN A C 1
ATOM 701 O O . GLN A 1 91 ? -9.892 12.283 5.842 1.00 76.94 91 GLN A O 1
ATOM 706 N N . PRO A 1 92 ? -9.112 10.494 4.699 1.00 83.50 92 PRO A N 1
ATOM 707 C CA . PRO A 1 92 ? -7.723 10.925 4.728 1.00 83.50 92 PRO A CA 1
ATOM 708 C C . PRO A 1 92 ? -7.553 12.312 4.114 1.00 83.50 92 PRO A C 1
ATOM 710 O O . PRO A 1 92 ? -7.985 12.580 2.992 1.00 83.50 92 PRO A O 1
ATOM 713 N N . ARG A 1 93 ? -6.871 13.206 4.833 1.00 82.50 93 ARG A N 1
ATOM 714 C CA . ARG A 1 93 ? -6.598 14.570 4.357 1.00 82.50 93 ARG A CA 1
ATOM 715 C C . ARG A 1 93 ? -5.326 14.636 3.508 1.00 82.50 93 ARG A C 1
ATOM 717 O O . ARG A 1 93 ? -4.377 13.875 3.703 1.00 82.50 93 ARG A O 1
ATOM 724 N N . GLY A 1 94 ? -5.265 15.601 2.593 1.00 84.75 94 GLY A N 1
ATOM 725 C CA . GLY A 1 94 ? -4.087 15.880 1.760 1.00 84.75 94 GLY A CA 1
ATOM 726 C C . GLY A 1 94 ? -3.951 14.973 0.530 1.00 84.75 94 GLY A C 1
ATOM 727 O O . GLY A 1 94 ? -4.874 14.267 0.149 1.00 84.75 94 GLY A O 1
ATOM 728 N N . GLN A 1 95 ? -2.779 14.995 -0.111 1.00 91.81 95 GLN A N 1
ATOM 729 C CA . GLN A 1 95 ? -2.530 14.296 -1.383 1.00 91.81 95 GLN A CA 1
ATOM 730 C C . GLN A 1 95 ? -2.266 12.786 -1.199 1.00 91.81 95 GLN A C 1
ATOM 732 O O . GLN A 1 95 ? -1.141 12.320 -1.394 1.00 91.81 95 GLN A O 1
ATOM 737 N N . VAL A 1 96 ? -3.284 12.027 -0.781 1.00 96.62 96 VAL A N 1
ATOM 738 C CA . VAL A 1 96 ? -3.212 10.560 -0.632 1.00 96.62 96 VAL A CA 1
ATOM 739 C C . VAL A 1 96 ? -3.492 9.873 -1.965 1.00 96.62 96 VAL A C 1
ATOM 741 O O . VAL A 1 96 ? -4.576 10.009 -2.529 1.00 96.62 96 VAL A O 1
ATOM 744 N N . ARG A 1 97 ? -2.511 9.118 -2.465 1.00 97.38 97 ARG A N 1
ATOM 745 C CA . ARG A 1 97 ? -2.614 8.330 -3.699 1.00 97.38 97 ARG A CA 1
ATOM 746 C C . ARG A 1 97 ? -3.294 6.981 -3.471 1.00 97.38 97 ARG A C 1
ATOM 748 O O . ARG A 1 97 ? -4.043 6.561 -4.342 1.00 97.38 97 ARG A O 1
ATOM 755 N N . LEU A 1 98 ? -3.037 6.345 -2.331 1.00 97.81 98 LEU A N 1
ATOM 756 C CA . LEU A 1 98 ? -3.633 5.077 -1.908 1.00 97.81 98 LEU A CA 1
ATOM 757 C C . LEU A 1 98 ? -3.877 5.137 -0.399 1.00 97.81 98 LEU A C 1
ATOM 759 O O . LEU A 1 98 ? -2.973 5.519 0.345 1.00 97.81 98 LEU A O 1
ATOM 763 N N . HIS A 1 99 ? -5.077 4.772 0.026 1.00 97.06 99 HIS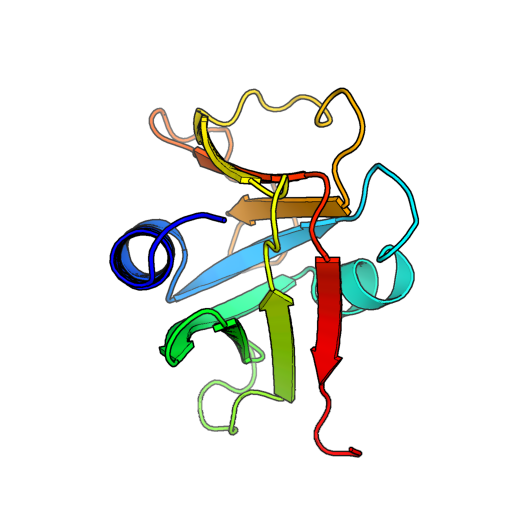 A N 1
ATOM 764 C CA . HIS A 1 99 ? -5.472 4.626 1.419 1.00 97.06 99 HIS A CA 1
ATOM 765 C C . HIS A 1 99 ? -6.011 3.216 1.652 1.00 97.06 99 HIS A C 1
ATOM 767 O O . HIS A 1 99 ? -6.812 2.735 0.845 1.00 97.06 99 HIS A O 1
ATOM 773 N N . LEU A 1 100 ? -5.574 2.590 2.745 1.00 95.88 100 LEU A N 1
ATOM 774 C CA . LEU A 1 100 ? -5.975 1.249 3.161 1.00 95.88 100 LEU A CA 1
ATOM 775 C C . LEU A 1 100 ? -6.420 1.258 4.622 1.00 95.88 100 LEU A C 1
ATOM 777 O O . LEU A 1 100 ? -5.697 1.780 5.471 1.00 95.88 100 LEU A O 1
ATOM 781 N N . HIS A 1 101 ? -7.528 0.595 4.930 1.00 94.12 101 HIS A N 1
ATOM 782 C CA . HIS A 1 101 ? -7.906 0.231 6.299 1.00 94.12 101 HIS A CA 1
ATOM 783 C C . HIS A 1 101 ? -8.722 -1.062 6.301 1.00 94.12 101 HIS A C 1
ATOM 785 O O . HIS A 1 101 ? -9.252 -1.475 5.271 1.00 94.12 101 HIS A O 1
ATOM 791 N N . ARG A 1 102 ? -8.802 -1.732 7.455 1.00 91.62 102 ARG A N 1
ATOM 792 C CA . ARG A 1 102 ? -9.544 -2.995 7.588 1.00 91.62 102 ARG A CA 1
ATOM 793 C C . ARG A 1 102 ? -11.055 -2.759 7.598 1.00 91.62 102 ARG A C 1
ATOM 795 O O . ARG A 1 102 ? -11.533 -1.846 8.274 1.00 91.62 102 ARG A O 1
ATOM 802 N N . ILE A 1 103 ? -11.786 -3.638 6.928 1.00 89.69 103 ILE A N 1
ATOM 803 C CA . ILE A 1 103 ? -13.250 -3.731 6.985 1.00 89.69 103 ILE A CA 1
ATOM 804 C C . ILE A 1 103 ? -13.657 -5.141 7.413 1.00 89.69 103 ILE A C 1
ATOM 806 O O . ILE A 1 103 ? -12.814 -6.041 7.477 1.00 89.69 103 ILE A O 1
ATOM 810 N N . ASP A 1 104 ? -14.923 -5.320 7.780 1.00 82.94 104 ASP A N 1
ATOM 811 C CA . ASP A 1 104 ? -15.440 -6.650 8.086 1.00 82.94 104 ASP A CA 1
ATOM 812 C C . ASP A 1 104 ? -15.299 -7.607 6.883 1.00 82.94 104 ASP A C 1
ATOM 814 O O . ASP A 1 104 ? -15.123 -7.204 5.731 1.00 82.94 104 ASP A O 1
ATOM 818 N N . ALA A 1 105 ? -15.352 -8.913 7.151 1.00 70.19 105 ALA A N 1
ATOM 819 C CA . ALA A 1 105 ? -15.235 -9.926 6.101 1.00 70.19 105 ALA A CA 1
ATOM 820 C C . ALA A 1 105 ? -16.430 -9.928 5.124 1.00 70.19 105 ALA A C 1
ATOM 822 O O . ALA A 1 105 ? -16.355 -10.552 4.066 1.00 70.19 105 ALA A O 1
ATOM 823 N N . GLU A 1 106 ? -17.524 -9.247 5.473 1.00 70.88 106 GLU A N 1
ATOM 824 C CA . GLU A 1 106 ? -18.712 -9.088 4.631 1.00 70.88 106 GLU A CA 1
ATOM 825 C C . GLU A 1 106 ? -18.572 -7.895 3.660 1.00 70.88 106 GLU A C 1
ATOM 827 O O . GLU A 1 106 ? -19.372 -7.755 2.733 1.00 70.88 106 GLU A O 1
ATOM 832 N N . GLY A 1 107 ? -17.505 -7.099 3.803 1.00 63.59 107 GLY A N 1
ATOM 833 C CA . GLY A 1 107 ? -17.14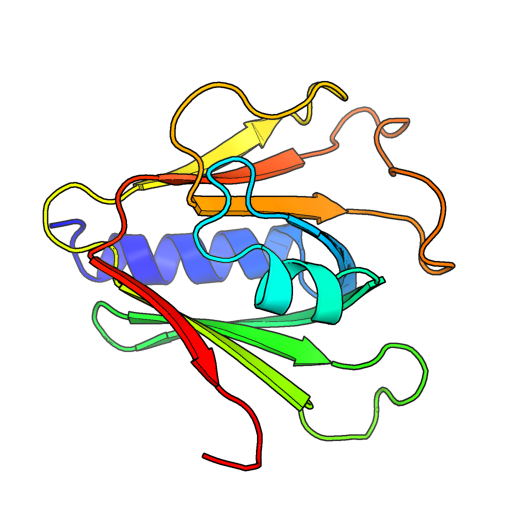1 -5.973 2.947 1.00 63.59 107 GLY A CA 1
ATOM 834 C C . GLY A 1 107 ? -17.941 -4.695 3.215 1.00 63.59 107 GLY A C 1
ATOM 835 O O . GLY A 1 107 ? -17.896 -3.769 2.402 1.00 63.59 107 GLY A O 1
ATOM 836 N N . GLY A 1 108 ? -18.703 -4.648 4.309 1.00 66.06 108 GLY A N 1
ATOM 837 C CA . GLY A 1 108 ? -19.718 -3.630 4.560 1.00 66.06 108 GLY A CA 1
ATOM 838 C C . GLY A 1 108 ? -19.260 -2.539 5.517 1.00 66.06 108 GLY A C 1
ATOM 839 O O . GLY A 1 108 ? -19.233 -1.358 5.150 1.00 66.06 108 GLY A O 1
ATOM 840 N N . GLU A 1 109 ? -18.905 -2.922 6.742 1.00 72.00 109 GLU A N 1
ATOM 841 C CA . GLU A 1 109 ? -18.651 -1.987 7.832 1.00 72.00 109 GLU A CA 1
ATOM 842 C C . GLU A 1 109 ? -17.154 -1.780 8.081 1.00 72.00 109 GLU A C 1
ATOM 844 O O . GLU A 1 109 ? -16.336 -2.706 8.090 1.00 72.00 109 GLU A O 1
ATOM 849 N N . ASP A 1 110 ? -16.785 -0.518 8.296 1.00 72.88 110 ASP A N 1
ATOM 850 C CA . ASP A 1 110 ? -15.437 -0.167 8.718 1.00 72.88 110 ASP A CA 1
ATOM 851 C C . ASP A 1 110 ? -15.189 -0.735 10.123 1.00 72.88 110 ASP A C 1
ATOM 853 O O . ASP A 1 110 ? -15.951 -0.480 11.056 1.00 72.88 110 ASP A O 1
ATOM 857 N N . MET A 1 111 ? -14.081 -1.457 10.322 1.00 65.25 111 MET A N 1
ATOM 858 C CA . MET A 1 111 ? -13.742 -2.027 11.637 1.00 65.25 111 MET A CA 1
ATOM 859 C C . MET A 1 111 ? -13.219 -0.974 12.640 1.00 65.25 111 MET A C 1
ATOM 861 O O . MET A 1 111 ? -12.528 -1.315 13.602 1.00 65.25 111 MET A O 1
ATOM 865 N N . CYS A 1 112 ? -13.536 0.316 12.450 1.00 59.53 112 CYS A N 1
ATOM 866 C CA . CYS A 1 112 ? -13.141 1.436 13.323 1.00 59.53 112 CYS A CA 1
ATOM 867 C C . CYS A 1 112 ? -13.578 1.286 14.782 1.00 59.53 112 CYS A C 1
ATOM 869 O O . CYS A 1 112 ? -13.088 2.017 15.639 1.00 59.53 112 CYS A O 1
ATOM 871 N N . THR A 1 113 ? -14.485 0.363 15.087 1.00 56.56 113 THR A N 1
ATOM 872 C CA . THR A 1 113 ? -14.955 0.084 16.448 1.00 56.56 113 THR A CA 1
ATOM 873 C C . THR A 1 113 ? -13.940 -0.665 17.315 1.00 56.56 113 THR A C 1
ATOM 875 O O . THR A 1 113 ? -14.153 -0.794 18.520 1.00 56.56 113 THR A O 1
ATOM 878 N N . TRP A 1 114 ? -12.818 -1.128 16.755 1.00 64.06 114 TRP A N 1
ATOM 879 C CA . TRP A 1 114 ? -11.751 -1.776 17.516 1.00 64.06 114 TRP A CA 1
ATOM 880 C C . TRP A 1 114 ? -10.731 -0.731 17.977 1.00 64.06 114 TRP A C 1
ATOM 882 O O . TRP A 1 114 ? -10.212 0.036 17.169 1.00 64.06 114 TRP A O 1
ATOM 892 N 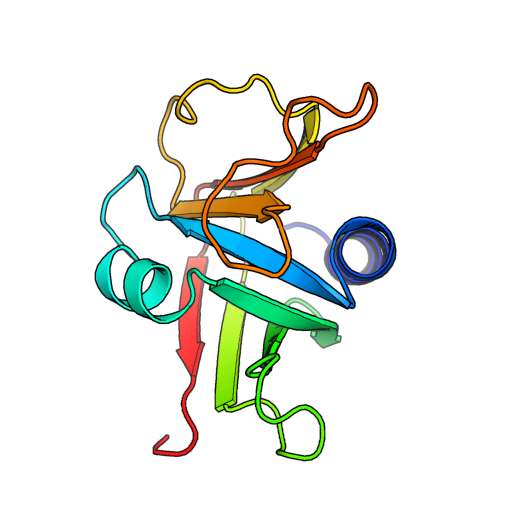N . GLY A 1 115 ? -10.399 -0.715 19.274 1.00 65.31 115 GLY A N 1
ATOM 893 C CA . GLY A 1 115 ? -9.531 0.297 19.906 1.00 65.31 115 GLY A CA 1
ATOM 894 C C . GLY A 1 115 ? -8.085 0.387 19.381 1.00 65.31 115 GLY A C 1
ATOM 895 O O . GLY A 1 115 ? -7.281 1.128 19.938 1.00 65.31 115 GLY A O 1
ATOM 896 N N . ASN A 1 116 ? -7.741 -0.366 18.336 1.00 75.56 116 ASN A N 1
ATOM 897 C CA . ASN A 1 116 ? -6.434 -0.425 17.686 1.00 75.56 116 ASN A CA 1
ATOM 898 C C . ASN A 1 116 ? -6.519 -0.444 16.145 1.00 75.56 116 ASN A C 1
ATOM 900 O O . ASN A 1 116 ? -5.596 -0.938 15.494 1.00 75.56 116 ASN A O 1
ATOM 904 N N . ALA A 1 117 ? -7.609 0.055 15.554 1.00 86.81 117 ALA A N 1
ATOM 905 C CA . ALA A 1 117 ? -7.714 0.176 14.104 1.00 86.81 117 ALA A CA 1
ATOM 906 C C . ALA A 1 117 ? -6.604 1.088 13.543 1.00 86.81 117 ALA A C 1
ATOM 908 O O . ALA A 1 117 ? -6.258 2.114 14.132 1.00 86.81 117 ALA A O 1
ATOM 909 N N . VAL A 1 118 ? -6.042 0.705 12.396 1.00 92.31 118 VAL A N 1
ATOM 910 C CA . VAL A 1 118 ? -4.953 1.421 11.717 1.00 92.31 118 VAL A CA 1
ATOM 911 C C . VAL A 1 118 ? -5.286 1.650 10.248 1.00 92.31 118 VAL A C 1
ATOM 913 O O . VAL A 1 118 ? -5.985 0.849 9.625 1.00 92.31 118 VAL A O 1
ATOM 916 N N . GLU A 1 119 ? -4.746 2.732 9.704 1.00 94.44 119 GLU A N 1
ATOM 917 C CA . GLU A 1 119 ? -4.786 3.091 8.292 1.00 94.44 119 GLU A CA 1
ATOM 918 C C . GLU A 1 119 ? -3.377 3.142 7.696 1.00 94.44 119 GLU A C 1
ATOM 920 O O . GLU A 1 119 ? -2.401 3.415 8.396 1.00 94.44 119 GLU A O 1
ATOM 925 N N . ALA A 1 120 ? -3.267 2.893 6.392 1.00 96.81 120 ALA A N 1
ATOM 926 C CA . ALA A 1 120 ? -2.044 3.101 5.631 1.00 96.81 120 ALA A CA 1
ATOM 927 C C . ALA A 1 120 ? -2.270 4.139 4.525 1.00 96.81 120 ALA A C 1
ATOM 929 O O . ALA A 1 120 ? -3.135 3.965 3.669 1.00 96.81 120 ALA A O 1
ATOM 930 N N . ASN A 1 121 ? -1.466 5.203 4.521 1.00 97.38 121 ASN A N 1
ATOM 931 C CA . ASN A 1 121 ? -1.584 6.341 3.612 1.00 97.38 121 ASN A CA 1
ATOM 932 C C . ASN A 1 121 ? -0.337 6.485 2.731 1.00 97.38 121 ASN A C 1
ATOM 934 O O . ASN A 1 121 ? 0.741 6.844 3.211 1.00 97.38 121 ASN A O 1
ATOM 938 N N . LEU A 1 122 ? -0.488 6.258 1.424 1.00 97.81 122 LEU A N 1
ATOM 939 C CA . LEU A 1 122 ? 0.553 6.460 0.415 1.00 97.81 122 LEU A CA 1
ATOM 940 C C . LEU A 1 122 ? 0.494 7.882 -0.146 1.00 97.81 122 LEU A C 1
ATOM 942 O O . LEU A 1 122 ? -0.535 8.311 -0.674 1.00 97.81 122 LEU A O 1
ATOM 946 N N . ARG A 1 123 ? 1.613 8.605 -0.117 1.00 97.25 123 ARG A N 1
ATOM 947 C CA . ARG A 1 123 ? 1.725 9.984 -0.612 1.00 97.25 123 ARG A CA 1
ATOM 948 C C . ARG A 1 123 ? 2.930 10.141 -1.522 1.00 97.25 123 ARG A C 1
ATOM 950 O O . ARG A 1 123 ? 3.983 9.567 -1.270 1.00 97.25 123 ARG A O 1
ATOM 957 N N . GLY A 1 124 ? 2.753 10.920 -2.588 1.00 95.44 124 GLY A N 1
ATOM 958 C CA . GLY A 1 124 ? 3.816 11.260 -3.540 1.00 95.44 124 GLY A CA 1
ATOM 959 C C . GLY A 1 124 ? 4.643 10.088 -4.095 1.00 95.44 124 GLY A C 1
ATOM 960 O O . GLY A 1 124 ? 5.841 10.293 -4.295 1.00 95.44 124 GLY A O 1
ATOM 961 N N . PRO A 1 125 ? 4.088 8.876 -4.325 1.00 97.06 125 PRO A N 1
ATOM 962 C CA . PRO A 1 125 ? 4.891 7.792 -4.868 1.00 97.06 125 PRO A CA 1
ATOM 963 C C . PRO A 1 125 ? 5.330 8.130 -6.293 1.00 97.06 125 PRO A C 1
ATOM 965 O O . PRO A 1 125 ? 4.613 8.811 -7.034 1.00 97.06 125 PRO A O 1
ATOM 968 N N . GLN A 1 126 ? 6.475 7.593 -6.707 1.00 96.25 126 GLN A N 1
ATOM 969 C CA . GLN A 1 126 ? 6.848 7.607 -8.116 1.00 96.25 126 GLN A CA 1
ATOM 970 C C . GLN A 1 126 ? 5.895 6.713 -8.915 1.00 96.25 126 GLN A C 1
ATOM 972 O O . GLN A 1 126 ? 5.386 7.163 -9.939 1.00 96.25 126 GLN A O 1
ATOM 977 N N . TRP A 1 127 ? 5.605 5.498 -8.426 1.00 96.88 127 TRP A N 1
ATOM 978 C CA . TRP A 1 127 ? 4.617 4.584 -9.015 1.00 96.88 127 TRP A CA 1
ATOM 979 C C . TRP A 1 127 ? 3.631 4.045 -7.976 1.00 96.88 127 TRP A C 1
ATOM 981 O O . TRP A 1 127 ? 4.009 3.732 -6.848 1.00 96.88 127 TRP A O 1
ATOM 991 N N . CYS A 1 128 ? 2.380 3.918 -8.409 1.00 97.69 128 CYS A N 1
ATOM 992 C CA . CYS A 1 128 ? 1.300 3.170 -7.778 1.00 97.69 128 CYS A CA 1
ATOM 993 C C . CYS A 1 128 ? 0.467 2.631 -8.941 1.00 97.69 128 CYS A C 1
ATOM 995 O O . CYS A 1 128 ? -0.105 3.438 -9.676 1.00 97.69 128 CYS A O 1
ATOM 997 N N . ARG A 1 129 ? 0.529 1.324 -9.188 1.00 96.62 129 ARG A N 1
ATOM 998 C CA . ARG A 1 129 ? -0.061 0.669 -10.363 1.00 96.62 129 ARG A CA 1
ATOM 999 C C . ARG A 1 129 ? -0.736 -0.623 -9.942 1.00 96.62 129 ARG A C 1
ATOM 1001 O O . ARG A 1 129 ? -0.226 -1.284 -9.042 1.00 96.62 129 ARG A O 1
ATOM 1008 N N . LEU A 1 130 ? -1.833 -0.962 -10.601 1.00 95.19 130 LEU A N 1
ATOM 1009 C CA . LEU A 1 130 ? -2.432 -2.283 -10.522 1.00 95.19 130 LEU A CA 1
ATOM 1010 C C . LEU A 1 130 ? -1.795 -3.147 -11.609 1.00 95.19 130 LEU A C 1
ATOM 1012 O O . LEU A 1 130 ? -1.627 -2.674 -12.726 1.00 95.19 130 LEU A O 1
ATOM 1016 N N . ILE A 1 131 ? -1.403 -4.363 -11.257 1.00 91.88 131 ILE A N 1
ATOM 1017 C CA . ILE A 1 131 ? -0.998 -5.418 -12.181 1.00 91.88 131 ILE A CA 1
ATOM 1018 C C . ILE A 1 131 ? -2.080 -6.487 -12.074 1.00 91.88 131 ILE A C 1
ATOM 1020 O O . ILE A 1 131 ? -2.426 -6.903 -10.962 1.00 91.88 131 ILE A O 1
ATOM 1024 N N . THR A 1 132 ? -2.616 -6.899 -13.213 1.00 81.50 132 THR A N 1
ATOM 1025 C CA . THR A 1 132 ? -3.643 -7.943 -13.318 1.00 81.50 132 THR A CA 1
ATOM 1026 C C . THR A 1 132 ? -3.089 -9.112 -14.128 1.00 81.50 132 THR A C 1
ATOM 1028 O O . THR A 1 132 ? -2.094 -8.943 -14.823 1.00 81.50 132 THR A O 1
ATOM 1031 N N . ASP A 1 133 ? -3.710 -10.292 -14.059 1.00 68.19 133 ASP A N 1
ATOM 1032 C CA . ASP A 1 133 ? -3.267 -11.471 -14.830 1.00 68.19 133 ASP A CA 1
ATOM 1033 C C . ASP A 1 133 ? -3.281 -11.259 -16.369 1.00 68.19 133 ASP A C 1
ATOM 1035 O O . ASP A 1 133 ? -2.740 -12.087 -17.102 1.00 68.19 133 ASP A O 1
ATOM 1039 N N . GLU A 1 134 ? -3.897 -10.182 -16.874 1.00 58.47 134 GLU A N 1
ATOM 1040 C CA . GLU A 1 134 ? -3.898 -9.824 -18.302 1.00 58.47 134 GLU A CA 1
ATOM 1041 C C . GLU A 1 134 ? -2.621 -9.083 -18.762 1.00 58.47 134 GLU A C 1
ATOM 1043 O O . GLU A 1 134 ? -2.440 -8.888 -19.967 1.00 58.47 134 GLU A O 1
ATOM 1048 N N . GLU A 1 135 ? -1.721 -8.712 -17.839 1.00 43.84 135 GLU A N 1
ATOM 1049 C CA . GLU A 1 135 ? -0.446 -8.006 -18.088 1.00 43.84 135 GLU A CA 1
ATOM 1050 C C . GLU A 1 135 ? 0.793 -8.796 -17.631 1.00 43.84 135 GLU A C 1
ATOM 1052 O O . GLU A 1 135 ? 1.808 -8.758 -18.370 1.00 43.84 135 GLU A O 1
#

Secondary structure (DSSP, 8-state):
---HHHHHHHHHHHHHHHBTSBEEEE-TTSTTHHHHHHHTT-EEEEEEEETTEEEEEEE-TT-TTSPPSEEEEEE-TTT-EEEEEE--SSPPPSSEEEEEEEB-TTS-SBGGGSTT-EEEEEES-SEEEEEETT-

Nearest PDB structures (foldseek):
  1k3x-assembly1_A  TM=8.110E-01  e=3.136E-07  Escherichia coli
  2opf-assembly1_A  TM=8.158E-01  e=3.739E-07  Escherichia coli
  6fbu-assembly1_A  TM=8.116E-01  e=1.358E-06  Escherichia coli K-12
  5itt-assembly3_C  TM=6.087E-01  e=2.461E-03  Homo sapiens
  5itu-assembly3_C  TM=5.970E-01  e=4.170E-03  Homo sapiens

Mean predicted aligned error: 5.24 Å

Organism: NCBI:txid43771

Radius of gyration: 13.79 Å; Cα contacts (8 Å, |Δi|>4): 324; chains: 1; bounding box: 36×37×38 Å

Solvent-accessible surface area (backbone atoms only — not comparable to full-atom values): 7183 Å² total; per-residue (Å²): 83,75,54,46,69,52,35,44,49,48,18,52,51,44,33,77,74,38,40,82,35,20,24,44,36,38,16,82,58,55,85,38,34,69,65,19,57,74,43,43,44,28,16,30,64,40,42,43,50,60,64,68,32,37,36,40,30,28,26,49,75,93,47,76,87,51,75,61,59,36,32,40,41,36,27,35,46,71,78,23,47,76,47,77,44,75,50,79,87,62,84,80,78,71,71,27,46,37,37,38,34,57,28,38,90,85,54,76,51,71,45,66,86,44,99,78,36,47,28,38,43,28,27,63,48,70,39,78,43,81,47,46,90,93,112

Foldseek 3Di:
DPFLVVLQVVQVVCCVQFAPFQKQKAAPLPQCHVVSVVRQLWGFNGWDGDGQKIKTFTDHPVCPPDGRFKIKIFHAPDHKDKDKAADPVDDDDDRFGMKIWGDDNVSPGGPNVDPRTIMITIHRTPDTDMDGPVD

Sequence (135 aa):
MPEGHVIHRLAAQLNQLFAGHALRVSSPQGRFAEEAGALTGDMLDRAEAWGKHLFLSFGNPRNPHRRA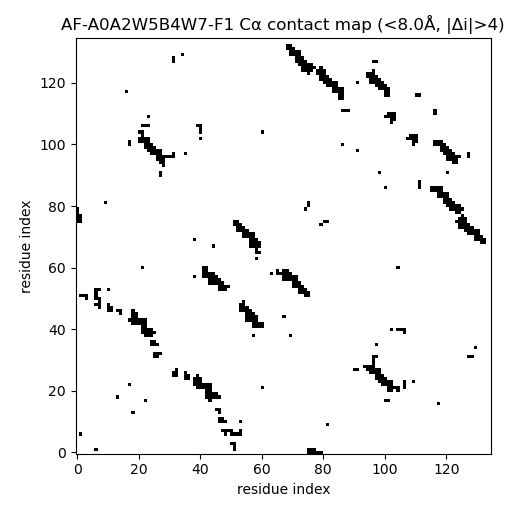DHIIHIHLGLIGTLAIEPFTGSQPRGQVRLHLHRIDAEGGEDMCTWGNAVEANLRGPQWCRLITDEE

InterPro domains:
  IPR012319 Formamidopyrimidine-DNA glycosylase, catalytic domain [PF01149] (1-101)
  IPR012319 Formamidopyrimidine-DNA glycosylase, catalytic domain [PS51068] (2-105)
  IPR012319 Formamidopyrimidine-DNA glycosylase, catalytic domain [SM00898] (2-129)
  IPR035937 Formamidopyrimidine-DNA glycosylase, N-terminal [G3DSA:3.20.190.10] (2-117)
  IPR035937 Formamidopyrimidine-DNA glycosylase, N-terminal [SSF81624] (2-133)